Protein AF-A0A539CRB6-F1 (afdb_monomer)

pLDDT: mean 85.39, std 16.9, range [34.53, 96.81]

Nearest PDB structures (foldseek):
  7jj0-assembl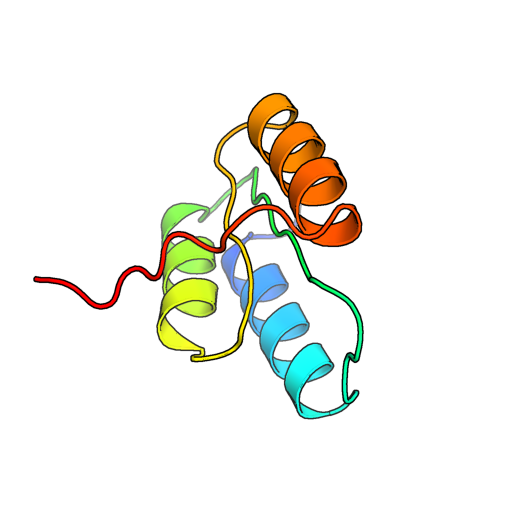y2_D  TM=9.374E-01  e=2.727E-06  Sus scrofa
  7jmk-assembly2_D  TM=9.385E-01  e=4.647E-06  Sus scrofa
  7jmk-assembly1_B  TM=9.656E-01  e=7.919E-06  Sus scrofa
  7jkr-assembly1_B  TM=9.581E-01  e=1.443E-05  Sus scrofa
  5cae-assembly1_B  TM=9.141E-01  e=4.787E-05  Sus scrofa

Radius of gyration: 12.6 Å; Cα contacts (8 Å, |Δi|>4): 95; chains: 1; bounding box: 34×27×26 Å

Structure (mmCIF, N/CA/C/O backbone):
data_AF-A0A539CRB6-F1
#
_entry.id   AF-A0A539CRB6-F1
#
loop_
_atom_site.group_PDB
_atom_site.id
_atom_site.type_symbol
_atom_site.label_atom_id
_atom_site.label_alt_id
_atom_site.label_comp_id
_atom_site.label_asym_id
_atom_site.label_entity_id
_atom_site.label_seq_id
_atom_site.pdbx_PDB_ins_code
_atom_site.Cartn_x
_atom_site.Cartn_y
_atom_site.Cartn_z
_atom_site.occupancy
_atom_site.B_iso_or_equiv
_atom_site.auth_seq_id
_atom_site.auth_comp_id
_atom_site.auth_asym_id
_atom_site.auth_atom_id
_atom_site.pdbx_PDB_model_num
ATOM 1 N N . MET A 1 1 ? 1.832 3.944 -3.256 1.00 76.56 1 MET A N 1
ATOM 2 C CA . MET A 1 1 ? 3.288 4.114 -3.113 1.00 76.56 1 MET A CA 1
ATOM 3 C C . MET A 1 1 ? 3.981 3.814 -4.427 1.00 76.56 1 MET A C 1
ATOM 5 O O . MET A 1 1 ? 3.621 2.858 -5.107 1.00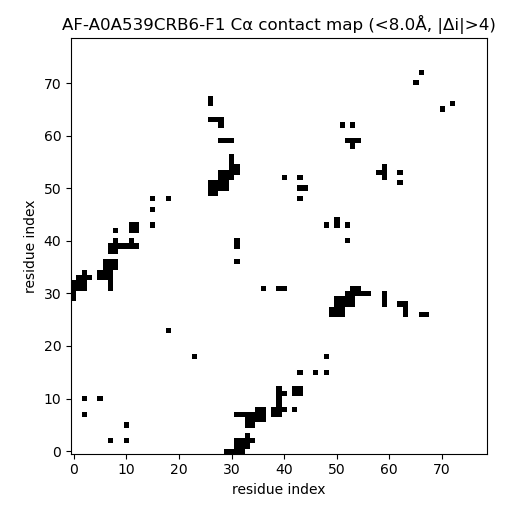 76.56 1 MET A O 1
ATOM 9 N N . PHE A 1 2 ? 4.959 4.641 -4.778 1.00 71.44 2 PHE A N 1
ATOM 10 C CA . PHE A 1 2 ? 5.922 4.337 -5.829 1.00 71.44 2 PHE A CA 1
ATOM 11 C C . PHE A 1 2 ? 7.242 4.031 -5.131 1.00 71.44 2 PHE A C 1
ATOM 13 O O . PHE A 1 2 ? 7.756 4.889 -4.418 1.00 71.44 2 PHE A O 1
ATOM 20 N N . ALA A 1 3 ? 7.750 2.809 -5.275 1.00 75.25 3 ALA A N 1
ATOM 21 C CA . ALA A 1 3 ? 8.947 2.389 -4.552 1.00 75.25 3 ALA A CA 1
ATOM 22 C C . ALA A 1 3 ? 10.232 3.019 -5.132 1.00 75.25 3 ALA A C 1
ATOM 24 O O . ALA A 1 3 ? 11.239 3.116 -4.434 1.00 75.25 3 ALA A O 1
ATOM 25 N N . GLY A 1 4 ? 10.186 3.549 -6.363 1.00 80.25 4 GLY A N 1
ATOM 26 C CA . GLY A 1 4 ? 11.324 4.224 -6.990 1.00 80.25 4 GLY A CA 1
ATOM 27 C C . GLY A 1 4 ? 12.518 3.278 -7.109 1.00 80.25 4 GLY A C 1
ATOM 28 O O . GLY A 1 4 ? 12.418 2.264 -7.793 1.00 80.25 4 GLY A O 1
ATOM 29 N N . ILE A 1 5 ? 13.623 3.603 -6.425 1.00 85.62 5 ILE A N 1
ATOM 30 C CA . ILE A 1 5 ? 14.808 2.731 -6.314 1.00 85.62 5 ILE A CA 1
ATOM 31 C C . ILE A 1 5 ? 14.611 1.557 -5.337 1.00 85.62 5 ILE A C 1
ATOM 33 O O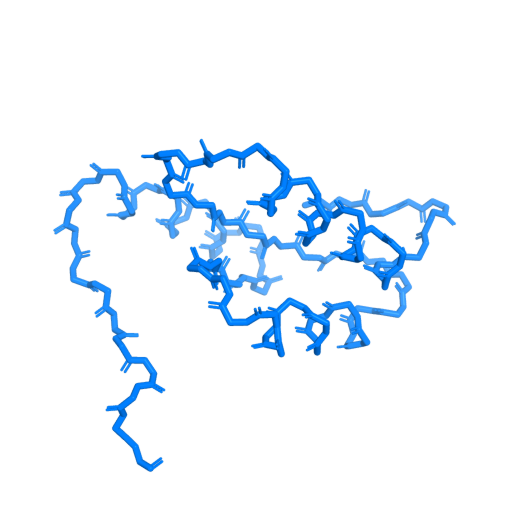 . ILE A 1 5 ? 15.313 0.553 -5.430 1.00 85.62 5 ILE A O 1
ATOM 37 N N . ASN A 1 6 ? 13.665 1.661 -4.402 1.00 86.06 6 ASN A N 1
ATOM 38 C CA . ASN A 1 6 ? 13.379 0.606 -3.434 1.00 86.06 6 ASN A CA 1
ATOM 39 C C .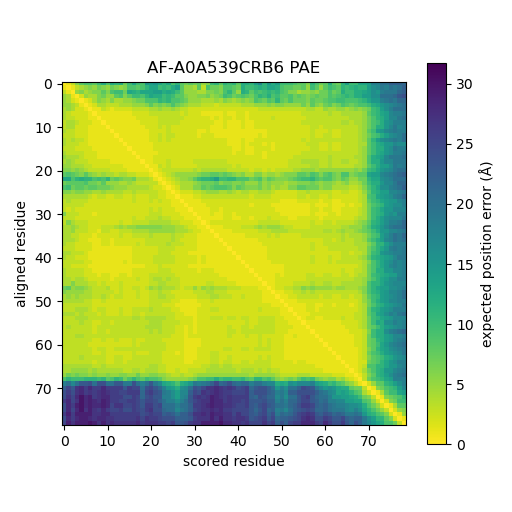 ASN A 1 6 ? 12.535 -0.513 -4.060 1.00 86.06 6 ASN A C 1
ATOM 41 O O . ASN A 1 6 ? 11.788 -0.297 -5.017 1.00 86.06 6 ASN A O 1
ATOM 45 N N . ARG A 1 7 ? 12.618 -1.714 -3.476 1.00 92.56 7 ARG A N 1
ATOM 46 C CA . ARG A 1 7 ? 11.778 -2.860 -3.849 1.00 92.56 7 ARG A CA 1
ATOM 47 C C . ARG A 1 7 ? 10.462 -2.849 -3.072 1.00 92.56 7 ARG A C 1
ATOM 49 O O . ARG A 1 7 ? 10.427 -2.501 -1.891 1.00 92.56 7 ARG A O 1
ATOM 56 N N . CYS A 1 8 ? 9.370 -3.239 -3.728 1.00 94.25 8 CYS A N 1
ATOM 57 C CA . CYS A 1 8 ? 8.036 -3.198 -3.124 1.00 94.25 8 CYS A CA 1
ATOM 58 C C . CYS A 1 8 ? 7.841 -4.219 -1.995 1.00 94.25 8 CYS A C 1
ATOM 60 O O . CYS A 1 8 ? 6.988 -4.000 -1.142 1.00 94.25 8 CYS A O 1
ATOM 62 N N . ASP A 1 9 ? 8.614 -5.304 -1.976 1.00 95.25 9 ASP A N 1
ATOM 63 C CA . ASP A 1 9 ? 8.598 -6.307 -0.907 1.00 95.25 9 ASP A CA 1
ATOM 64 C C . ASP A 1 9 ? 9.121 -5.746 0.422 1.00 95.25 9 ASP A C 1
ATOM 66 O O . ASP A 1 9 ? 8.428 -5.839 1.431 1.00 95.25 9 ASP A O 1
ATOM 70 N N . TRP A 1 10 ? 10.259 -5.051 0.417 1.00 94.75 10 TRP A N 1
ATOM 71 C CA . TRP A 1 10 ? 10.787 -4.391 1.622 1.00 94.75 10 TRP A CA 1
ATOM 72 C C . TRP A 1 10 ? 9.855 -3.299 2.145 1.00 94.75 10 TRP A C 1
ATOM 74 O O . TRP A 1 10 ? 9.635 -3.169 3.348 1.00 94.75 10 TRP A O 1
ATOM 84 N N . VAL A 1 11 ? 9.268 -2.520 1.232 1.00 94.50 11 VAL A N 1
ATOM 85 C CA . VAL A 1 11 ? 8.275 -1.506 1.603 1.00 9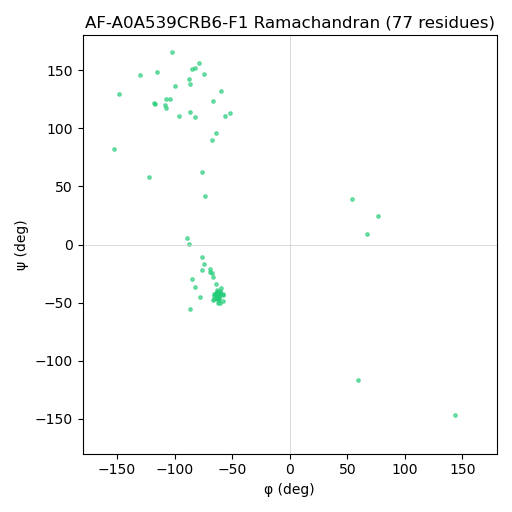4.50 11 VAL A CA 1
ATOM 86 C C . VAL A 1 11 ? 7.042 -2.167 2.229 1.00 94.50 11 VAL A C 1
ATOM 88 O O . VAL A 1 11 ? 6.528 -1.665 3.226 1.00 94.50 11 VAL A O 1
ATOM 91 N N . ALA A 1 12 ? 6.576 -3.295 1.684 1.00 94.94 12 ALA A N 1
ATOM 92 C CA . ALA A 1 12 ? 5.444 -4.036 2.234 1.00 94.94 12 ALA A CA 1
ATOM 93 C C . ALA A 1 12 ? 5.738 -4.599 3.634 1.00 94.94 12 ALA A C 1
ATOM 95 O O . ALA A 1 12 ? 4.894 -4.467 4.519 1.00 94.94 12 ALA A O 1
ATOM 96 N N . GLU A 1 13 ? 6.929 -5.161 3.862 1.00 95.69 13 GLU A N 1
ATOM 97 C CA . GLU A 1 13 ? 7.368 -5.610 5.193 1.00 95.69 13 GLU A CA 1
ATOM 98 C C . GLU A 1 13 ? 7.351 -4.465 6.208 1.00 95.69 13 GLU A C 1
ATOM 100 O O . GLU A 1 13 ? 6.756 -4.606 7.278 1.00 95.69 13 GLU A O 1
ATOM 105 N N . GLY A 1 14 ? 7.925 -3.313 5.846 1.00 94.31 14 GLY A N 1
ATOM 106 C CA . GLY A 1 14 ? 7.943 -2.131 6.707 1.00 94.31 14 GLY A CA 1
ATOM 107 C C . GLY A 1 14 ? 6.539 -1.626 7.050 1.00 94.31 14 GLY A C 1
ATOM 108 O O . GLY A 1 14 ? 6.267 -1.304 8.204 1.00 94.31 14 GLY A O 1
ATOM 109 N N . VAL A 1 15 ? 5.615 -1.622 6.081 1.00 93.44 15 VAL A N 1
ATOM 110 C CA . VAL A 1 15 ? 4.207 -1.268 6.333 1.00 93.44 15 VAL A CA 1
ATOM 111 C C . VAL A 1 15 ? 3.550 -2.255 7.297 1.00 93.44 15 VAL A C 1
ATOM 113 O O . VAL A 1 15 ? 2.899 -1.828 8.247 1.00 93.44 15 VAL A O 1
ATOM 116 N N . VAL A 1 16 ? 3.731 -3.563 7.095 1.00 94.12 16 VAL A N 1
ATOM 117 C CA . VAL A 1 16 ? 3.149 -4.586 7.981 1.00 94.12 16 VAL A CA 1
ATOM 118 C C . VAL A 1 16 ? 3.684 -4.451 9.404 1.00 94.12 16 VAL A C 1
ATOM 120 O O . VAL A 1 16 ? 2.902 -4.549 10.349 1.00 94.12 16 VAL A O 1
ATOM 123 N N . GLN A 1 17 ? 4.987 -4.219 9.572 1.00 94.75 17 GLN A N 1
ATOM 124 C CA . GLN A 1 17 ? 5.583 -3.990 10.889 1.00 94.75 17 GLN A CA 1
ATOM 125 C C . GLN A 1 17 ? 5.006 -2.735 11.547 1.00 94.75 17 GLN A C 1
ATOM 127 O O . GLN A 1 17 ? 4.478 -2.818 12.657 1.00 94.75 17 GLN A O 1
ATOM 132 N N . ALA A 1 18 ? 4.987 -1.611 10.826 1.00 92.44 18 ALA A N 1
ATOM 133 C CA . ALA A 1 18 ? 4.444 -0.356 11.330 1.00 92.44 18 ALA A CA 1
ATOM 134 C C . ALA A 1 18 ? 2.975 -0.488 11.761 1.00 92.44 18 ALA A C 1
ATOM 136 O O . ALA A 1 18 ? 2.616 -0.010 12.828 1.00 92.44 18 ALA A O 1
ATOM 137 N N . CYS A 1 19 ? 2.131 -1.183 10.993 1.00 91.25 19 CYS A N 1
ATOM 138 C CA . CYS A 1 19 ? 0.723 -1.393 11.348 1.00 91.25 19 CYS A CA 1
ATOM 139 C C . CYS A 1 19 ? 0.503 -2.328 12.547 1.00 91.25 19 CYS A C 1
ATOM 141 O O . CYS A 1 19 ? -0.573 -2.311 13.142 1.00 91.25 19 CYS A O 1
ATOM 143 N N . ARG A 1 20 ? 1.473 -3.183 12.886 1.00 90.38 20 ARG A N 1
ATOM 144 C CA . ARG A 1 20 ? 1.399 -4.025 14.090 1.00 90.38 20 ARG A CA 1
ATOM 145 C C . ARG A 1 20 ? 1.824 -3.262 15.338 1.00 90.38 20 ARG A C 1
ATOM 147 O O . ARG A 1 20 ? 1.260 -3.491 16.404 1.00 90.38 20 ARG A O 1
ATOM 154 N N . GLU A 1 21 ? 2.815 -2.389 15.202 1.00 92.88 21 GLU A N 1
ATOM 155 C CA . GLU A 1 21 ? 3.337 -1.570 16.299 1.00 92.88 21 GLU A CA 1
ATOM 156 C C . GLU A 1 21 ? 2.427 -0.378 16.600 1.00 92.88 21 GLU A C 1
ATOM 158 O O . GLU A 1 21 ? 2.097 -0.098 17.754 1.00 92.88 21 GLU A O 1
ATOM 163 N N . LEU A 1 22 ? 1.987 0.305 15.547 1.00 82.19 22 LEU A N 1
ATOM 164 C CA . LEU A 1 22 ? 1.098 1.449 15.602 1.00 82.19 22 LEU A CA 1
ATOM 165 C C . LEU A 1 22 ? -0.316 0.923 15.375 1.00 82.19 22 LEU A C 1
ATOM 167 O O . LEU A 1 22 ? -0.645 0.478 14.281 1.00 82.19 22 LEU A O 1
ATOM 171 N N . LYS A 1 23 ? -1.164 0.946 16.405 1.00 77.69 23 LYS A N 1
ATOM 172 C CA . LYS A 1 23 ? -2.589 0.619 16.254 1.00 77.69 23 LYS A CA 1
ATOM 173 C C . LYS A 1 23 ? -3.242 1.655 15.334 1.00 77.69 23 LYS A C 1
ATOM 175 O O . LYS A 1 23 ? -3.572 2.751 15.773 1.00 77.69 23 LYS A O 1
ATOM 180 N N . VAL A 1 24 ? -3.350 1.334 14.046 1.00 82.44 24 VAL A N 1
ATOM 181 C CA . VAL A 1 24 ? -3.926 2.229 13.037 1.00 82.44 24 VAL A CA 1
ATOM 182 C C . VAL A 1 24 ? -5.450 2.108 13.071 1.00 82.44 24 VAL A C 1
ATOM 184 O O . VAL A 1 24 ? -5.997 1.097 12.641 1.00 82.44 24 VAL A O 1
ATOM 187 N N . ASP A 1 25 ? -6.125 3.154 13.549 1.00 84.44 25 ASP A N 1
ATOM 188 C CA . ASP A 1 25 ? -7.594 3.205 13.673 1.00 84.44 25 ASP A CA 1
ATOM 189 C C . ASP A 1 25 ? -8.305 3.744 12.413 1.00 84.44 25 ASP A C 1
ATOM 191 O O . ASP A 1 25 ? -9.517 3.956 12.408 1.00 84.44 25 ASP A O 1
ATOM 195 N N . VAL A 1 26 ? -7.559 3.987 11.333 1.00 88.25 26 VAL A N 1
ATOM 196 C CA . VAL A 1 26 ? -8.084 4.493 10.056 1.00 88.25 26 VAL A CA 1
ATOM 197 C C . VAL A 1 26 ? -7.913 3.462 8.934 1.00 88.25 26 VAL A C 1
ATOM 199 O O . VAL A 1 26 ? -6.936 2.710 8.949 1.00 88.25 26 VAL A O 1
ATOM 202 N N . PRO A 1 27 ? -8.814 3.419 7.932 1.00 90.62 27 PRO A N 1
ATOM 203 C CA . PRO A 1 27 ? -8.678 2.502 6.804 1.00 90.62 27 PRO A CA 1
ATOM 204 C C . PRO A 1 27 ? -7.376 2.733 6.031 1.00 90.62 27 PRO A C 1
ATOM 206 O O . PRO A 1 27 ? -7.057 3.865 5.659 1.00 90.62 27 PRO A O 1
ATOM 209 N N . LEU A 1 28 ? -6.642 1.654 5.747 1.00 92.12 28 LEU A N 1
ATOM 210 C CA . LEU A 1 28 ? -5.383 1.720 5.011 1.00 92.12 28 LEU A CA 1
ATOM 211 C C . LEU A 1 28 ? -5.540 1.147 3.601 1.00 92.12 28 LEU A C 1
ATOM 213 O O . LEU A 1 28 ? -5.836 -0.035 3.430 1.00 92.12 28 LEU A O 1
ATOM 217 N N . VAL A 1 29 ? -5.271 1.977 2.592 1.00 93.94 29 VAL A N 1
ATOM 218 C CA . VAL A 1 29 ? -5.220 1.569 1.183 1.00 93.94 29 VAL A CA 1
ATOM 219 C C . VAL A 1 29 ? -3.769 1.547 0.708 1.00 93.94 29 VAL A C 1
ATOM 221 O O . VAL A 1 29 ? -3.061 2.553 0.784 1.00 93.94 29 VAL A O 1
ATOM 224 N N . VAL A 1 30 ? -3.321 0.412 0.176 1.00 94.81 30 VAL A N 1
ATOM 225 C CA . VAL A 1 30 ? -1.962 0.222 -0.338 1.00 94.81 30 VAL A CA 1
ATOM 226 C C . VAL A 1 30 ? -2.005 -0.094 -1.825 1.00 94.81 30 VAL A C 1
ATOM 228 O O . VAL A 1 30 ? -2.558 -1.095 -2.267 1.00 94.81 30 VAL A O 1
ATOM 231 N N . ARG A 1 31 ? -1.326 0.744 -2.608 1.00 95.25 31 ARG A N 1
ATOM 232 C CA . ARG A 1 31 ? -1.004 0.475 -4.012 1.00 95.25 31 ARG A CA 1
ATOM 233 C C . ARG A 1 31 ? 0.501 0.402 -4.172 1.00 95.25 31 ARG A C 1
ATOM 235 O O . ARG A 1 31 ? 1.181 1.385 -3.876 1.00 95.25 31 ARG A O 1
ATOM 242 N N . LEU A 1 32 ? 1.017 -0.726 -4.643 1.00 94.19 32 LEU A N 1
ATOM 243 C CA . LEU A 1 32 ? 2.445 -0.930 -4.896 1.00 94.19 32 LEU A CA 1
ATOM 244 C C . LEU A 1 32 ? 2.748 -0.757 -6.385 1.00 94.19 32 LEU A C 1
ATOM 246 O O . LEU A 1 32 ? 2.006 -1.245 -7.235 1.00 94.19 32 LEU A O 1
ATOM 250 N N . ALA A 1 33 ? 3.835 -0.052 -6.690 1.00 92.31 33 ALA A N 1
ATOM 251 C CA . ALA A 1 33 ? 4.352 0.111 -8.042 1.00 92.31 33 ALA A CA 1
ATOM 252 C C . ALA A 1 33 ? 5.876 0.242 -8.015 1.00 92.31 33 ALA A C 1
ATOM 254 O O . ALA A 1 33 ? 6.415 1.070 -7.272 1.00 92.31 33 ALA A O 1
ATOM 255 N N . GLY A 1 34 ? 6.551 -0.556 -8.841 1.00 90.25 34 GLY A N 1
ATOM 256 C CA . GLY A 1 34 ? 8.007 -0.643 -8.895 1.00 90.25 34 GLY A CA 1
ATOM 257 C C . GLY A 1 34 ? 8.467 -2.074 -9.159 1.00 90.25 34 GLY A C 1
ATOM 258 O O . GLY A 1 34 ? 7.791 -2.831 -9.852 1.00 90.25 34 GLY A O 1
ATOM 259 N N . THR A 1 35 ? 9.612 -2.443 -8.594 1.00 93.12 35 THR A N 1
ATOM 260 C CA . THR A 1 35 ? 10.161 -3.804 -8.655 1.00 93.12 35 THR A CA 1
ATOM 261 C C . THR A 1 35 ? 9.567 -4.687 -7.555 1.00 93.12 35 THR A C 1
ATOM 263 O O . THR A 1 35 ? 9.192 -4.189 -6.490 1.00 93.12 35 THR A O 1
ATOM 266 N N . ASN A 1 36 ? 9.473 -5.998 -7.807 1.00 94.06 36 ASN A N 1
ATOM 267 C CA . ASN A 1 36 ? 8.934 -7.003 -6.877 1.00 94.06 36 ASN A CA 1
ATOM 268 C C . ASN A 1 36 ? 7.528 -6.688 -6.342 1.00 94.06 36 ASN A C 1
ATOM 270 O O . ASN A 1 36 ? 7.224 -6.901 -5.167 1.00 94.06 36 ASN A O 1
ATOM 274 N N . VAL A 1 37 ? 6.662 -6.158 -7.207 1.00 94.31 37 VAL A N 1
ATOM 275 C CA . VAL A 1 37 ? 5.286 -5.807 -6.837 1.00 94.31 37 VAL A CA 1
ATOM 276 C C . VAL A 1 37 ? 4.489 -7.041 -6.423 1.00 94.31 37 VAL A C 1
ATOM 278 O O . VAL A 1 37 ? 3.791 -6.959 -5.415 1.00 94.31 37 VAL A O 1
ATOM 281 N N . GLU A 1 38 ? 4.604 -8.176 -7.127 1.00 94.81 38 GLU A N 1
ATOM 282 C CA . GLU A 1 38 ? 3.881 -9.394 -6.729 1.00 94.81 38 GLU A CA 1
ATOM 283 C C . GLU A 1 38 ? 4.299 -9.866 -5.335 1.00 94.81 38 GLU A C 1
ATOM 285 O O . GLU A 1 38 ? 3.441 -10.095 -4.490 1.00 94.81 38 GLU A O 1
ATOM 290 N N . ALA A 1 39 ? 5.604 -9.910 -5.052 1.00 96.12 39 ALA A N 1
ATOM 291 C CA . ALA A 1 39 ? 6.105 -10.292 -3.733 1.00 96.12 39 ALA A CA 1
ATOM 292 C C . ALA A 1 39 ? 5.606 -9.344 -2.626 1.00 96.12 39 ALA A C 1
ATOM 294 O O . ALA A 1 39 ? 5.158 -9.798 -1.574 1.00 96.12 39 ALA A O 1
ATOM 295 N N . GLY A 1 40 ? 5.615 -8.029 -2.870 1.00 95.50 40 GLY A N 1
ATOM 296 C CA . GLY A 1 40 ? 5.065 -7.057 -1.924 1.00 95.50 40 GLY A CA 1
ATOM 297 C C . GLY A 1 40 ? 3.561 -7.225 -1.692 1.00 95.50 40 GLY A C 1
ATOM 298 O O .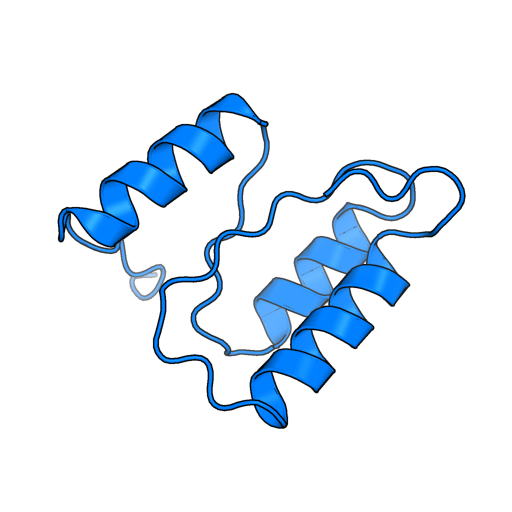 GLY A 1 40 ? 3.101 -7.132 -0.556 1.00 95.50 40 GLY A O 1
ATOM 299 N N . ARG A 1 41 ? 2.786 -7.530 -2.738 1.00 94.62 41 ARG A N 1
ATOM 300 C CA . ARG A 1 41 ? 1.346 -7.817 -2.612 1.00 94.62 41 ARG A CA 1
ATOM 301 C C . ARG A 1 41 ? 1.093 -9.077 -1.796 1.00 94.62 41 ARG A C 1
ATOM 303 O O . ARG A 1 41 ? 0.231 -9.058 -0.922 1.00 94.62 41 ARG A O 1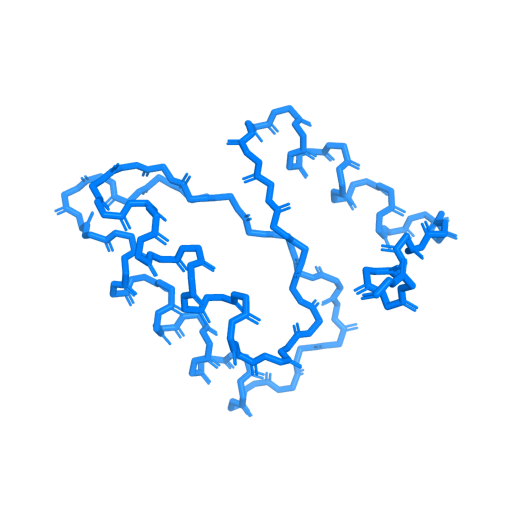
ATOM 310 N N . ASP A 1 42 ? 1.878 -10.121 -2.028 1.00 96.56 42 ASP A N 1
ATOM 311 C CA . ASP A 1 42 ? 1.834 -11.361 -1.257 1.00 96.56 42 ASP A CA 1
ATOM 312 C C . ASP A 1 42 ? 2.084 -11.118 0.236 1.00 96.56 42 ASP A C 1
ATOM 314 O O . ASP A 1 42 ? 1.377 -11.675 1.077 1.00 96.56 42 ASP A O 1
ATOM 318 N N . ILE A 1 43 ? 3.063 -10.272 0.572 1.00 96.81 43 ILE A N 1
ATOM 319 C CA . ILE A 1 43 ? 3.374 -9.896 1.958 1.00 96.81 43 ILE A CA 1
ATOM 320 C C . ILE A 1 43 ? 2.182 -9.184 2.609 1.00 96.81 43 ILE A C 1
ATOM 322 O O . ILE A 1 43 ? 1.773 -9.559 3.711 1.00 96.81 43 ILE A O 1
ATOM 326 N N . ILE A 1 44 ? 1.585 -8.200 1.926 1.00 95.12 44 ILE A N 1
ATOM 327 C CA . ILE A 1 44 ? 0.398 -7.494 2.431 1.00 95.12 44 ILE A CA 1
ATOM 328 C C . ILE A 1 44 ? -0.776 -8.467 2.613 1.00 95.12 44 ILE A C 1
ATOM 330 O O . ILE A 1 44 ? -1.389 -8.480 3.681 1.00 95.12 44 ILE A O 1
ATOM 334 N N . ALA A 1 45 ? -1.059 -9.323 1.628 1.00 94.00 45 ALA A N 1
ATOM 335 C CA . ALA A 1 45 ? -2.174 -10.271 1.678 1.00 94.00 45 ALA A CA 1
ATOM 336 C C . ALA A 1 45 ? -2.026 -11.302 2.811 1.00 94.00 45 ALA A C 1
ATOM 338 O O . ALA A 1 45 ? -2.989 -11.597 3.520 1.00 94.00 45 ALA A O 1
ATOM 339 N N . LYS A 1 46 ? -0.809 -11.815 3.034 1.00 96.00 46 LYS A N 1
ATOM 340 C CA . LYS A 1 46 ? -0.510 -12.794 4.096 1.00 96.00 46 LYS A CA 1
ATOM 341 C C . LYS A 1 46 ? -0.433 -12.168 5.493 1.00 96.00 46 LYS A C 1
ATOM 343 O O . LYS A 1 46 ? -0.408 -12.896 6.481 1.00 96.00 46 LYS A O 1
ATOM 348 N N . SER A 1 47 ? -0.410 -10.837 5.605 1.00 93.12 47 SER A N 1
ATOM 349 C CA . SER A 1 47 ? -0.276 -10.147 6.894 1.00 93.12 47 SER A CA 1
ATOM 350 C C . SER A 1 47 ? -1.486 -10.326 7.822 1.00 93.12 47 SER A C 1
ATOM 352 O O . SER A 1 47 ? -1.342 -10.201 9.041 1.00 93.12 47 SER A O 1
ATOM 354 N N . GLY A 1 48 ? -2.671 -10.610 7.269 1.00 90.31 48 GLY A N 1
ATOM 355 C CA . GLY A 1 48 ? -3.924 -10.689 8.027 1.00 90.31 48 GLY A CA 1
ATOM 356 C C . GLY A 1 48 ? -4.397 -9.345 8.597 1.00 90.31 48 GLY A C 1
ATOM 357 O O . GLY A 1 48 ? -5.321 -9.322 9.407 1.00 90.31 48 GLY A O 1
ATOM 358 N N . LEU A 1 49 ? -3.761 -8.237 8.204 1.00 90.00 49 LEU A N 1
ATOM 359 C CA . LEU A 1 49 ? -4.154 -6.883 8.580 1.00 90.00 49 LEU A CA 1
ATOM 360 C C . LEU A 1 49 ? -5.282 -6.383 7.659 1.00 90.00 49 LEU A C 1
ATOM 362 O O . LEU A 1 49 ? -5.341 -6.799 6.499 1.00 90.00 49 LEU A O 1
ATOM 366 N N . PRO A 1 50 ? -6.159 -5.477 8.130 1.00 90.06 50 PRO A N 1
ATOM 367 C CA . PRO A 1 50 ? -7.262 -4.925 7.340 1.00 90.06 50 PRO A CA 1
ATOM 368 C C . PRO A 1 50 ? -6.761 -3.880 6.324 1.00 90.06 50 PRO A C 1
ATOM 370 O O . PRO A 1 50 ? -7.100 -2.701 6.392 1.00 90.06 50 PRO A O 1
ATOM 373 N N . ILE A 1 51 ? -5.911 -4.312 5.390 1.00 92.19 51 ILE A N 1
ATOM 374 C CA . ILE A 1 51 ? -5.291 -3.467 4.368 1.00 92.19 51 ILE A CA 1
ATOM 375 C C . ILE A 1 51 ? -5.992 -3.704 3.032 1.00 92.19 51 ILE A C 1
ATOM 377 O O . ILE A 1 51 ? -6.057 -4.827 2.531 1.00 92.19 51 ILE A O 1
ATOM 381 N N . ILE A 1 52 ? -6.478 -2.627 2.424 1.00 93.56 52 ILE A N 1
ATOM 382 C CA . ILE A 1 52 ? -7.116 -2.656 1.111 1.00 93.56 52 ILE A CA 1
ATOM 383 C C . ILE A 1 52 ? -6.023 -2.529 0.051 1.00 93.56 52 ILE A C 1
ATOM 385 O O . ILE A 1 52 ? -5.361 -1.497 -0.056 1.00 93.56 52 ILE A O 1
ATOM 389 N N . SE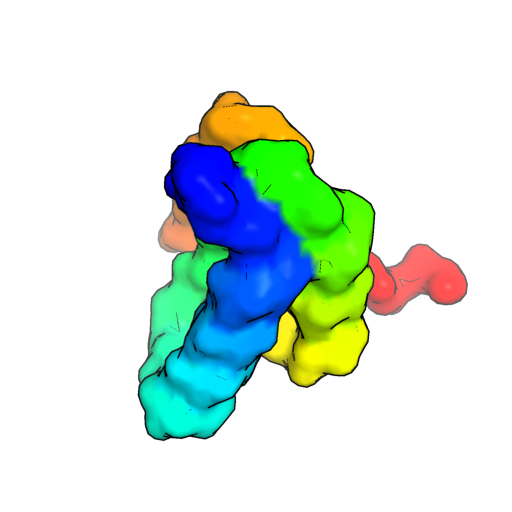R A 1 53 ? -5.816 -3.579 -0.739 1.00 93.44 53 SER A N 1
ATOM 390 C CA . SER A 1 53 ? -4.846 -3.550 -1.837 1.00 93.44 53 SER A CA 1
ATOM 391 C C . SER A 1 53 ? -5.482 -2.995 -3.112 1.00 93.44 53 SER A C 1
ATOM 393 O O . SER A 1 53 ? -6.611 -3.346 -3.442 1.00 93.44 53 SER A O 1
ATOM 395 N N . ALA A 1 54 ? -4.751 -2.149 -3.837 1.00 94.56 54 ALA A N 1
ATOM 396 C CA . ALA A 1 54 ? -5.194 -1.562 -5.099 1.00 94.56 54 ALA A CA 1
ATOM 397 C C . ALA A 1 54 ? -4.143 -1.716 -6.208 1.00 94.56 54 ALA A C 1
ATOM 399 O O . ALA A 1 54 ? -2.931 -1.646 -5.966 1.00 94.56 54 ALA A O 1
ATOM 400 N N . ASP A 1 55 ? -4.621 -1.891 -7.439 1.00 91.12 55 ASP A N 1
ATOM 401 C CA . ASP A 1 55 ? -3.785 -2.116 -8.617 1.00 91.12 55 ASP A CA 1
ATOM 402 C C . ASP A 1 55 ? -3.320 -0.809 -9.256 1.00 91.12 55 ASP A C 1
ATOM 404 O O . ASP A 1 55 ? -2.116 -0.548 -9.403 1.00 91.12 55 ASP A O 1
ATOM 408 N N . THR A 1 56 ? -4.275 0.050 -9.601 1.00 93.94 56 THR A N 1
ATOM 409 C CA . THR A 1 56 ? -3.994 1.342 -10.220 1.00 93.94 56 THR A CA 1
ATOM 410 C C . THR A 1 56 ? -4.117 2.485 -9.219 1.00 93.94 56 THR A C 1
ATOM 412 O O . THR A 1 56 ? -4.654 2.350 -8.119 1.00 93.94 56 THR A O 1
ATOM 415 N N . LEU A 1 57 ? -3.593 3.653 -9.600 1.00 93.44 57 LEU A N 1
ATOM 416 C CA . LEU A 1 57 ? -3.766 4.859 -8.794 1.00 93.44 57 LEU A CA 1
ATOM 417 C C . LEU A 1 57 ? -5.244 5.278 -8.717 1.00 93.44 57 LEU A C 1
ATOM 419 O O . LEU A 1 57 ? -5.678 5.759 -7.675 1.00 93.44 57 LEU A O 1
ATOM 423 N N . ALA A 1 58 ? -6.008 5.059 -9.792 1.00 95.50 58 ALA A N 1
ATOM 424 C CA . ALA A 1 58 ? -7.439 5.341 -9.826 1.00 95.50 58 ALA A CA 1
ATOM 425 C C . ALA A 1 58 ? -8.215 4.425 -8.867 1.00 95.50 58 ALA A C 1
ATOM 427 O O . ALA A 1 58 ? -9.032 4.916 -8.089 1.00 95.50 58 ALA A O 1
ATOM 428 N N . ASP A 1 59 ? -7.898 3.126 -8.852 1.00 94.69 59 ASP A N 1
ATOM 429 C CA . ASP A 1 59 ? -8.515 2.171 -7.921 1.00 94.69 59 ASP A CA 1
ATOM 430 C C . ASP A 1 59 ? -8.201 2.536 -6.472 1.00 94.69 59 ASP A C 1
ATOM 432 O O . ASP A 1 59 ? -9.086 2.522 -5.622 1.00 94.69 59 ASP A O 1
ATOM 436 N N . ALA A 1 60 ? -6.950 2.922 -6.199 1.00 94.75 60 ALA A N 1
ATOM 437 C CA . ALA A 1 60 ? -6.527 3.335 -4.867 1.00 94.75 60 ALA A CA 1
ATOM 438 C C . ALA A 1 60 ? -7.271 4.592 -4.396 1.00 94.75 60 ALA A C 1
ATOM 440 O O . ALA A 1 60 ? -7.716 4.649 -3.252 1.00 94.75 60 ALA A O 1
ATOM 441 N N . ALA A 1 61 ? -7.429 5.585 -5.277 1.00 94.81 61 ALA A N 1
ATOM 442 C CA . ALA A 1 61 ? -8.163 6.807 -4.968 1.00 94.81 61 ALA A CA 1
ATOM 443 C C . ALA A 1 61 ? -9.639 6.514 -4.673 1.00 94.81 61 ALA A C 1
ATOM 445 O O . ALA A 1 61 ? -10.168 6.978 -3.664 1.00 94.81 61 ALA A O 1
ATOM 446 N N . LYS A 1 62 ? -10.283 5.695 -5.512 1.00 95.25 62 LYS A N 1
ATOM 447 C CA . LYS A 1 62 ? -11.672 5.282 -5.305 1.00 95.25 62 LYS A CA 1
ATOM 448 C C . LYS A 1 62 ? -11.840 4.519 -3.989 1.00 95.25 62 LYS A C 1
ATOM 450 O O . LYS A 1 62 ? -12.679 4.891 -3.180 1.00 95.25 62 LYS A O 1
ATOM 455 N N . ALA A 1 63 ? -11.000 3.513 -3.746 1.00 93.75 63 ALA A N 1
ATOM 456 C CA . ALA A 1 63 ? -11.047 2.713 -2.528 1.00 93.75 63 ALA A CA 1
ATOM 457 C C . ALA A 1 63 ? -10.842 3.557 -1.261 1.00 93.75 63 ALA A C 1
ATOM 459 O O . ALA A 1 63 ? -11.492 3.305 -0.252 1.00 93.75 63 ALA A O 1
ATOM 460 N N . ALA A 1 64 ? -9.972 4.571 -1.309 1.00 93.56 64 ALA A N 1
ATOM 461 C CA . ALA A 1 64 ? -9.752 5.469 -0.178 1.00 93.56 64 ALA A CA 1
ATOM 462 C C . ALA A 1 64 ? -10.996 6.311 0.142 1.00 93.56 64 ALA A C 1
ATOM 464 O O . ALA A 1 64 ? -11.358 6.448 1.308 1.00 93.56 64 ALA A O 1
ATOM 465 N N . VAL A 1 65 ? -11.669 6.839 -0.884 1.00 94.69 65 VAL A N 1
ATOM 466 C CA . VAL A 1 65 ? -12.920 7.599 -0.730 1.00 94.69 65 VAL A CA 1
ATOM 467 C C . VAL A 1 65 ? -14.042 6.697 -0.204 1.00 94.69 65 VAL A C 1
ATOM 469 O O . VAL A 1 65 ? -14.704 7.041 0.776 1.00 94.69 65 VAL A O 1
ATOM 472 N N . ASP A 1 66 ? -14.206 5.512 -0.795 1.00 93.69 66 ASP A N 1
ATOM 473 C CA . ASP A 1 66 ? -15.230 4.538 -0.399 1.00 93.69 66 ASP A CA 1
ATOM 474 C C . ASP A 1 66 ? -15.050 4.084 1.062 1.00 93.69 66 ASP A C 1
ATOM 476 O O . ASP A 1 66 ? -16.027 3.976 1.809 1.00 93.69 66 ASP A O 1
ATOM 480 N N . ALA A 1 67 ? -13.799 3.882 1.496 1.00 91.06 67 ALA A N 1
ATOM 481 C CA . ALA A 1 67 ? -13.470 3.447 2.851 1.00 91.06 67 ALA A CA 1
ATOM 482 C C . ALA A 1 67 ? -13.811 4.487 3.933 1.00 91.06 67 ALA A C 1
ATOM 484 O O . ALA A 1 67 ? -14.103 4.111 5.066 1.00 91.06 67 ALA A O 1
ATOM 485 N N . VAL A 1 68 ? -13.804 5.783 3.601 1.00 88.38 68 VAL A N 1
ATOM 486 C CA . VAL A 1 68 ? -14.161 6.863 4.540 1.00 88.38 68 VAL A CA 1
ATOM 487 C C . VAL A 1 68 ? -15.675 7.099 4.587 1.00 88.38 68 VAL A C 1
ATOM 489 O O . VAL A 1 68 ? -16.205 7.490 5.625 1.00 88.38 68 VAL A O 1
ATOM 492 N N . HIS A 1 69 ? -16.393 6.837 3.492 1.00 82.62 69 HIS A N 1
ATOM 493 C CA . HIS A 1 69 ? -17.843 7.045 3.410 1.00 82.62 69 HIS A CA 1
ATOM 494 C C . HIS A 1 69 ? -18.693 5.854 3.891 1.00 82.62 69 HIS A C 1
ATOM 496 O O . HIS A 1 69 ? -19.919 5.948 3.882 1.00 82.62 69 HIS A O 1
ATOM 502 N N . GLY A 1 70 ? -18.077 4.757 4.348 1.00 66.00 70 GLY A N 1
ATOM 503 C CA . GLY A 1 70 ? -18.791 3.612 4.928 1.00 66.00 70 GLY A CA 1
ATOM 504 C C . GLY A 1 70 ? -19.485 2.699 3.907 1.00 66.00 70 GLY A C 1
ATOM 505 O O . GLY A 1 70 ? -20.456 2.026 4.253 1.00 66.00 70 GLY A O 1
ATOM 506 N N . ALA A 1 71 ? -19.020 2.663 2.654 1.00 45.56 71 ALA A N 1
ATOM 507 C CA . ALA A 1 71 ? -19.524 1.719 1.651 1.00 45.56 71 ALA A CA 1
ATOM 508 C C . ALA A 1 71 ? -18.987 0.291 1.918 1.00 45.56 71 ALA A C 1
ATOM 510 O O . ALA A 1 71 ? -17.876 0.141 2.432 1.00 45.56 71 ALA A O 1
ATOM 511 N N . PRO A 1 72 ? -19.759 -0.773 1.612 1.00 42.94 72 PRO A N 1
ATOM 512 C CA . PRO A 1 72 ? -19.545 -2.099 2.177 1.00 42.94 72 PRO A CA 1
ATOM 513 C C . PRO A 1 72 ? -18.224 -2.698 1.700 1.00 42.94 72 PRO A C 1
ATOM 515 O O . PRO A 1 72 ? -17.987 -2.875 0.503 1.00 42.94 72 PRO A O 1
ATOM 518 N N . GLN A 1 73 ? -17.385 -3.054 2.667 1.00 45.78 73 GLN A N 1
ATOM 519 C CA . GLN A 1 73 ? -16.217 -3.894 2.475 1.00 45.78 73 GLN A CA 1
ATOM 520 C C . GLN A 1 73 ? -16.689 -5.206 1.833 1.00 45.78 73 GLN A C 1
ATOM 522 O O . GLN A 1 73 ? -17.419 -5.983 2.445 1.00 45.78 73 GLN A O 1
ATOM 527 N N . LYS A 1 74 ? -16.338 -5.438 0.560 1.00 42.44 74 LYS A N 1
ATOM 528 C CA . LYS A 1 74 ? -16.477 -6.765 -0.051 1.00 42.44 74 LYS A CA 1
ATOM 529 C C . LYS A 1 74 ? -15.464 -7.665 0.646 1.00 42.44 74 LYS A C 1
ATOM 531 O O . LYS A 1 74 ? -14.304 -7.735 0.246 1.00 42.44 74 LYS A O 1
ATOM 536 N N . ASP A 1 75 ? -15.911 -8.296 1.722 1.00 35.75 75 ASP A N 1
ATOM 537 C CA . ASP A 1 75 ? -15.189 -9.351 2.407 1.00 35.75 75 ASP A CA 1
ATOM 538 C C . ASP A 1 75 ? -14.785 -10.414 1.384 1.00 35.75 75 ASP A C 1
ATOM 540 O O . ASP A 1 75 ? -15.618 -11.138 0.841 1.00 35.75 75 ASP A O 1
ATOM 544 N N . ALA A 1 76 ? -13.482 -10.554 1.145 1.00 43.72 76 ALA A N 1
ATOM 545 C CA . ALA A 1 76 ? -12.906 -11.698 0.443 1.00 43.72 76 ALA A CA 1
ATOM 546 C C . ALA A 1 76 ? -12.907 -12.961 1.337 1.00 43.72 76 ALA A C 1
ATOM 548 O O . ALA A 1 76 ? -11.939 -13.715 1.379 1.00 43.72 76 ALA A O 1
ATOM 549 N N . ARG A 1 77 ? -13.998 -13.186 2.081 1.00 41.62 77 ARG A N 1
ATOM 550 C CA . ARG A 1 77 ? -14.291 -14.415 2.830 1.00 41.62 77 ARG A CA 1
ATOM 551 C C . ARG A 1 77 ? -15.621 -14.993 2.359 1.00 41.62 77 ARG A C 1
ATOM 553 O O . ARG A 1 77 ? -16.557 -15.154 3.134 1.00 41.62 77 ARG A O 1
ATOM 560 N N . THR A 1 78 ? -15.721 -15.293 1.069 1.00 39.06 78 THR A N 1
ATOM 561 C CA . THR A 1 78 ? -16.688 -16.274 0.559 1.00 39.06 78 THR A CA 1
ATOM 562 C C . THR A 1 78 ? -16.147 -16.897 -0.727 1.00 39.06 78 THR A C 1
ATOM 564 O O . THR A 1 78 ? -1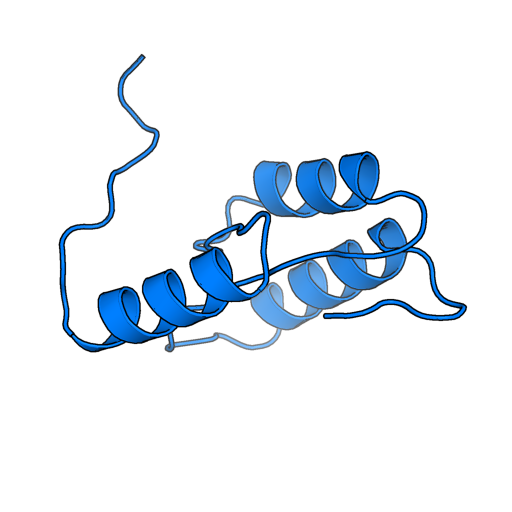6.469 -16.441 -1.821 1.00 39.06 78 THR A O 1
ATOM 567 N N . ALA A 1 79 ? -15.276 -17.893 -0.566 1.00 34.53 79 ALA A N 1
ATOM 568 C CA . ALA A 1 79 ? -15.142 -19.105 -1.384 1.00 34.53 79 ALA A CA 1
ATOM 569 C C . ALA A 1 79 ? -14.042 -19.980 -0.770 1.00 34.53 79 ALA A C 1
ATOM 571 O O . ALA A 1 79 ? -12.939 -19.439 -0.535 1.00 34.53 79 ALA A O 1
#

Sequence (79 aa):
MFAGINRCDWVAEGVVQACRELKVDVPLVVRLAGTNVEAGRDIIAKSGLPIISADTLADAAKAAVDAVHGAPQKDARTA

Secondary structure (DSSP, 8-state):
-EEEEEEHHHHHHHHHHHHHHTT--S-EEEE-EEETHHHHHHHHHHT-S-EEEESSHHHHHHHHHHHHHT-----S---

Solvent-accessible surface area (backbone atoms only — not comparable to full-atom values): 4756 Å² total; per-residue (Å²): 90,74,37,71,94,43,46,25,36,61,52,29,52,52,50,55,52,49,53,70,75,43,84,70,92,63,86,44,70,48,31,66,42,61,45,54,37,68,59,11,50,50,50,50,68,72,62,77,59,88,62,45,77,27,81,45,73,68,50,35,54,50,51,50,54,39,61,73,72,69,57,82,80,82,69,92,80,81,132

Foldseek 3Di:
DEQVPHALLVVLVVVLVCCVVDVDPAAAEDEYDDHPRVNSVVSNVVSPDNYHYDHDPVRSVVVNVCRVVVNDDPPPPDD

Mean predicted aligned error: 6.51 Å